Protein AF-A0A3N5KQV3-F1 (afdb_monomer)

Solvent-accessible surface area (backbone atoms only — not comparable to full-atom values): 10430 Å² total; per-residue (Å²): 141,88,82,88,84,89,83,84,83,89,85,89,79,90,78,90,81,76,98,76,83,78,74,86,81,82,81,88,81,82,79,91,81,75,84,92,81,86,88,84,91,81,89,69,76,63,72,75,62,67,66,85,67,52,90,75,44,51,64,53,53,50,47,51,51,49,50,54,48,47,67,39,43,46,66,48,18,72,78,67,66,39,45,69,46,78,53,100,74,32,38,39,37,42,37,73,82,72,72,50,52,39,39,40,36,68,39,79,97,75,58,25,44,34,44,35,44,92,89,51,71,47,70,19,42,77,36,79,87,78,68,41,41,22,31,81,97,75,62,45,37,58,62,58,54,47,31,55,52,48,16,65,67,72,72,49,93,57,83,104

Sequence (160 aa):
MIGEVRKKPAGTGQTGMGNTARWHSEIQDYQISRPFTEPVISANLYVLASRMNDDTKFPQQAGKALRLLFDAVSPAADDYGFQADYDSGVLTITFHKPDGKIIVAPHPATRQLWLSGDKHSFKLGWDIVEGAFTFDPTGQTVKELLEEAISRRVGDDVSL

Structure (mmCIF, N/CA/C/O backbone):
data_AF-A0A3N5KQV3-F1
#
_entry.id   AF-A0A3N5KQV3-F1
#
loop_
_atom_site.group_PDB
_atom_site.id
_atom_site.type_symbol
_atom_site.label_atom_id
_atom_site.label_alt_id
_atom_site.label_comp_id
_atom_site.label_asym_id
_atom_site.label_entity_id
_atom_site.label_seq_id
_atom_site.pdbx_PDB_ins_code
_atom_site.Cartn_x
_atom_site.Cartn_y
_atom_site.Cartn_z
_atom_site.occupancy
_atom_site.B_iso_or_equiv
_atom_site.auth_seq_id
_atom_site.auth_comp_id
_atom_site.auth_asym_id
_atom_site.auth_atom_id
_atom_site.pdbx_PDB_model_num
ATOM 1 N N . MET A 1 1 ? 23.006 40.349 48.918 1.00 39.66 1 MET A N 1
ATOM 2 C CA . MET A 1 1 ? 23.625 39.061 49.290 1.00 39.66 1 MET A CA 1
ATOM 3 C C . MET A 1 1 ? 22.784 37.953 48.688 1.00 39.66 1 MET A C 1
ATOM 5 O O . MET A 1 1 ? 21.627 37.812 49.050 1.00 39.66 1 MET A O 1
ATOM 9 N N . ILE A 1 2 ? 23.348 37.277 47.693 1.00 36.81 2 ILE A N 1
ATOM 10 C CA . ILE A 1 2 ? 22.820 36.082 47.026 1.00 36.81 2 ILE A CA 1
ATOM 11 C C . ILE A 1 2 ? 23.429 34.861 47.727 1.00 36.81 2 ILE A C 1
ATOM 13 O O . ILE A 1 2 ? 24.616 34.886 48.041 1.00 36.81 2 ILE A O 1
ATOM 17 N N . GLY A 1 3 ? 22.625 33.837 48.021 1.00 32.47 3 GLY A N 1
ATOM 18 C CA . GLY A 1 3 ? 23.055 32.684 48.818 1.00 32.47 3 GLY A CA 1
ATOM 19 C C . GLY A 1 3 ? 22.083 31.508 48.748 1.00 32.47 3 GLY A C 1
ATOM 20 O O . GLY A 1 3 ? 21.184 31.386 49.568 1.00 32.47 3 GLY A O 1
ATOM 21 N N . GLU A 1 4 ? 22.283 30.704 47.708 1.00 32.72 4 GLU A N 1
ATOM 22 C CA . GLU A 1 4 ? 22.034 29.267 47.524 1.00 32.72 4 GLU A CA 1
ATOM 23 C C . GLU A 1 4 ? 21.483 28.446 48.715 1.00 32.72 4 GLU A C 1
ATOM 25 O O . GLU A 1 4 ? 22.098 28.364 49.776 1.00 32.72 4 GLU A O 1
ATOM 30 N N . VAL A 1 5 ? 20.393 27.700 48.480 1.00 42.00 5 VAL A N 1
ATOM 31 C CA . VAL A 1 5 ? 20.032 26.512 49.276 1.00 42.00 5 VAL A CA 1
ATOM 32 C C . VAL A 1 5 ? 19.908 25.314 48.341 1.00 42.00 5 VAL A C 1
ATOM 34 O O . VAL A 1 5 ? 18.987 25.205 47.534 1.00 42.00 5 VAL A O 1
ATOM 37 N N . ARG A 1 6 ? 20.873 24.402 48.468 1.00 39.31 6 ARG A N 1
ATOM 38 C CA . ARG A 1 6 ? 20.916 23.097 47.806 1.00 39.31 6 ARG A CA 1
ATOM 39 C C . ARG A 1 6 ? 19.959 22.114 48.480 1.00 39.31 6 ARG A C 1
ATOM 41 O O . ARG A 1 6 ? 19.978 21.983 49.701 1.00 39.31 6 ARG A O 1
ATOM 48 N N . LYS A 1 7 ? 19.257 21.305 47.680 1.00 40.75 7 LYS A N 1
ATOM 49 C CA . LYS A 1 7 ? 18.845 19.946 48.067 1.00 40.75 7 LYS A CA 1
ATOM 50 C C . LYS A 1 7 ? 19.065 18.957 46.913 1.00 40.75 7 LYS A C 1
ATOM 52 O O . LYS A 1 7 ? 18.527 19.114 45.826 1.00 40.75 7 LYS A O 1
ATOM 57 N N . LYS A 1 8 ? 19.866 17.931 47.197 1.00 37.62 8 LYS A N 1
ATOM 58 C CA . LYS A 1 8 ? 19.828 16.553 46.660 1.00 37.62 8 LYS A CA 1
ATOM 59 C C . LYS A 1 8 ? 19.432 15.653 47.864 1.00 37.62 8 LYS A C 1
ATOM 61 O O . LYS A 1 8 ? 19.639 16.148 48.978 1.00 37.62 8 LYS A O 1
ATOM 66 N N . PRO A 1 9 ? 18.929 14.396 47.741 1.00 44.78 9 PRO A N 1
ATOM 67 C CA . PRO A 1 9 ? 19.389 13.395 46.762 1.00 44.78 9 PRO A CA 1
ATOM 68 C C . PRO A 1 9 ? 18.384 12.312 46.266 1.00 44.78 9 PRO A C 1
ATOM 70 O O . PRO A 1 9 ? 17.282 12.174 46.774 1.00 44.78 9 PRO A O 1
ATOM 73 N N . ALA A 1 10 ? 18.886 11.535 45.290 1.00 33.59 10 ALA A N 1
ATOM 74 C CA . ALA A 1 10 ? 18.753 10.086 45.027 1.00 33.59 10 ALA A CA 1
ATOM 75 C C . ALA A 1 10 ? 17.378 9.405 44.829 1.00 33.59 10 ALA A C 1
ATOM 77 O O . ALA A 1 10 ? 16.503 9.451 45.682 1.00 33.59 10 ALA A O 1
ATOM 78 N N . GLY A 1 11 ? 17.284 8.619 43.745 1.00 30.86 11 GLY A N 1
ATOM 79 C CA . GLY A 1 11 ? 16.218 7.641 43.512 1.00 30.86 11 GLY A CA 1
ATOM 80 C C . GLY A 1 11 ? 16.304 6.982 42.133 1.00 30.86 11 GLY A C 1
ATOM 81 O O . GLY A 1 11 ? 15.906 7.567 41.138 1.00 30.86 11 GLY A O 1
ATOM 82 N N . THR A 1 12 ? 16.882 5.787 42.108 1.00 37.75 12 THR A N 1
ATOM 83 C CA . THR A 1 12 ? 17.187 4.873 40.994 1.00 37.75 12 THR A CA 1
ATOM 84 C C . THR A 1 12 ? 15.946 4.153 40.430 1.00 37.75 12 THR A C 1
ATOM 86 O O . THR A 1 12 ? 15.043 3.838 41.195 1.00 37.75 12 THR A O 1
ATOM 89 N N . GLY A 1 13 ? 15.963 3.774 39.141 1.00 30.31 13 GLY A N 1
ATOM 90 C CA . GLY A 1 13 ? 15.101 2.730 38.541 1.00 30.31 13 GLY A CA 1
ATOM 91 C C . GLY A 1 13 ? 14.703 3.060 37.093 1.00 30.31 13 GLY A C 1
ATOM 92 O O . GLY A 1 13 ? 14.095 4.095 36.877 1.00 30.31 13 GLY A O 1
ATOM 93 N N . GLN A 1 14 ? 15.239 2.364 36.074 1.00 32.91 14 GLN A N 1
ATOM 94 C CA . GLN A 1 14 ? 14.577 1.252 35.343 1.00 32.91 14 GLN A CA 1
ATOM 95 C C . GLN A 1 14 ? 13.313 1.725 34.579 1.00 32.91 14 GLN A C 1
ATOM 97 O O . GLN A 1 14 ? 12.456 2.349 35.176 1.00 32.91 14 GLN A O 1
ATOM 102 N N . THR A 1 15 ? 13.047 1.487 33.291 1.00 34.75 15 THR A N 1
ATOM 103 C CA . THR A 1 15 ? 13.539 0.561 32.256 1.00 34.75 15 THR A CA 1
ATOM 104 C C . THR A 1 15 ? 12.824 0.961 30.949 1.00 34.75 15 THR A C 1
ATOM 106 O O . THR A 1 15 ? 11.698 1.436 31.021 1.00 34.75 15 THR A O 1
ATOM 109 N N . GLY A 1 16 ? 13.442 0.721 29.787 1.00 42.44 16 GLY A N 1
ATOM 110 C CA . GLY A 1 16 ? 12.778 0.448 28.498 1.00 42.44 16 GLY A CA 1
ATOM 111 C C . GLY A 1 16 ? 11.733 1.439 27.966 1.00 42.44 16 GLY A C 1
ATOM 112 O O . GLY A 1 16 ? 10.570 1.390 28.344 1.00 42.44 16 GLY A O 1
ATOM 113 N N . MET A 1 17 ? 12.100 2.225 26.953 1.00 30.64 17 MET A N 1
ATOM 114 C CA . MET A 1 17 ? 11.117 2.806 26.038 1.00 30.64 17 MET A CA 1
ATOM 115 C C . MET A 1 17 ? 11.649 2.730 24.613 1.00 30.64 17 MET A C 1
ATOM 117 O O . MET A 1 17 ? 12.774 3.138 24.329 1.00 30.64 17 MET A O 1
ATOM 121 N N . GLY A 1 18 ? 10.845 2.073 23.778 1.00 31.02 18 GLY A N 1
ATOM 122 C CA . GLY A 1 18 ? 11.188 1.579 22.458 1.00 31.02 18 GLY A CA 1
ATOM 123 C C . GLY A 1 18 ? 11.413 2.660 21.409 1.00 31.02 18 GLY A C 1
ATOM 124 O O . GLY A 1 18 ? 11.161 3.847 21.604 1.00 31.02 18 GLY A O 1
ATOM 125 N N . ASN A 1 19 ? 11.898 2.182 20.270 1.00 35.16 19 ASN A N 1
ATOM 126 C CA . ASN A 1 19 ? 12.261 2.914 19.063 1.00 35.16 19 ASN A CA 1
ATOM 127 C C . ASN A 1 19 ? 11.062 3.593 18.367 1.00 35.16 19 ASN A C 1
ATOM 129 O O . ASN A 1 19 ? 10.751 3.279 17.224 1.00 35.16 19 ASN A O 1
ATOM 133 N N . THR A 1 20 ? 10.396 4.548 19.012 1.00 39.84 20 THR A N 1
ATOM 134 C CA . THR A 1 20 ? 9.306 5.340 18.402 1.00 39.84 20 THR A CA 1
ATOM 135 C C . THR A 1 20 ? 9.709 6.785 18.087 1.00 39.84 20 THR A C 1
ATOM 137 O O . THR A 1 20 ? 8.932 7.545 17.514 1.00 39.84 20 THR A O 1
ATOM 140 N N . ALA A 1 21 ? 10.950 7.175 18.392 1.00 31.61 21 ALA A N 1
ATOM 141 C CA . ALA A 1 21 ? 11.394 8.570 18.358 1.00 31.61 21 ALA A CA 1
ATOM 142 C C . ALA A 1 21 ? 12.401 8.902 17.239 1.00 31.61 21 ALA A C 1
ATOM 144 O O . ALA A 1 21 ? 13.313 9.695 17.461 1.00 31.61 21 ALA A O 1
ATOM 145 N N . ARG A 1 22 ? 12.261 8.325 16.033 1.00 37.81 22 ARG A N 1
ATOM 146 C CA . ARG A 1 22 ? 13.117 8.700 14.881 1.00 37.81 22 ARG A CA 1
ATOM 147 C C . ARG A 1 22 ? 12.383 9.295 13.674 1.00 37.81 22 ARG A C 1
ATOM 149 O O . ARG A 1 22 ? 13.026 9.874 12.811 1.00 37.81 22 ARG A O 1
ATOM 156 N N . TRP A 1 23 ? 11.052 9.264 13.655 1.00 38.03 23 TRP A N 1
ATOM 157 C CA . TRP A 1 23 ? 10.242 9.789 12.542 1.00 38.03 23 TRP A CA 1
ATOM 158 C C . TRP A 1 23 ? 9.913 11.287 12.636 1.00 38.03 23 TRP A C 1
ATOM 160 O O . TRP A 1 23 ? 9.341 11.858 11.713 1.00 38.03 23 T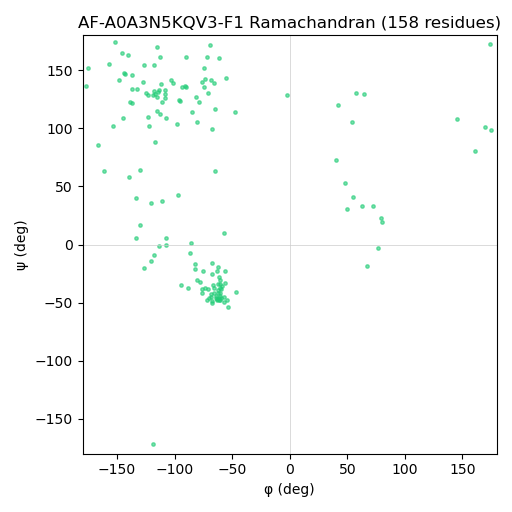RP A O 1
ATOM 170 N N . HIS A 1 24 ? 10.252 11.937 13.752 1.00 31.41 24 HIS A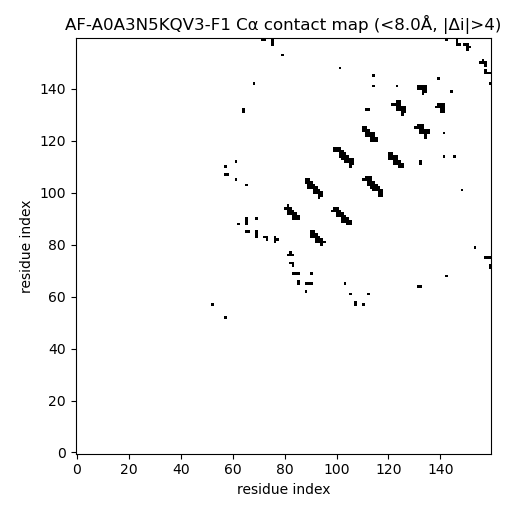 N 1
ATOM 171 C CA . HIS A 1 24 ? 9.681 13.238 14.116 1.00 31.41 24 HIS A CA 1
ATOM 172 C C . HIS A 1 24 ? 10.377 14.481 13.533 1.00 31.41 24 HIS A C 1
ATOM 174 O O . HIS A 1 24 ? 9.923 15.586 13.820 1.00 31.41 24 HIS A O 1
ATOM 180 N N . SER A 1 25 ? 11.434 14.358 12.718 1.00 29.69 25 SER A N 1
ATOM 181 C CA . SER A 1 25 ? 12.157 15.555 12.237 1.00 29.69 25 SER A CA 1
ATOM 182 C C . SER A 1 25 ? 12.491 15.633 10.749 1.00 29.69 25 SER A C 1
ATOM 184 O O . SER A 1 25 ? 13.110 16.615 10.363 1.00 29.69 25 SER A O 1
ATOM 186 N N . GLU A 1 26 ? 12.051 14.703 9.894 1.00 35.66 26 GLU A N 1
ATOM 187 C CA . GLU A 1 26 ? 12.488 14.724 8.480 1.00 35.66 26 GLU A CA 1
ATOM 188 C C . GLU A 1 26 ? 11.368 14.618 7.435 1.00 35.66 26 GLU A C 1
ATOM 190 O O . GLU A 1 26 ? 11.624 14.348 6.268 1.00 35.66 26 GLU A O 1
ATOM 195 N N . ILE A 1 27 ? 10.106 14.853 7.812 1.00 40.12 27 ILE A N 1
ATOM 196 C CA . ILE A 1 27 ? 8.979 14.838 6.859 1.00 40.12 27 ILE A CA 1
ATOM 197 C C . ILE A 1 27 ? 8.014 15.980 7.178 1.00 40.12 27 ILE A C 1
ATOM 199 O O . ILE A 1 27 ? 6.842 15.785 7.493 1.00 40.12 27 ILE A O 1
ATOM 203 N N . GLN A 1 28 ? 8.536 17.202 7.152 1.00 32.03 28 GLN A N 1
ATOM 204 C CA . GLN A 1 28 ? 7.758 18.412 7.400 1.00 32.03 28 GLN A CA 1
ATOM 205 C C . GLN A 1 28 ? 7.791 19.374 6.214 1.00 32.03 28 GLN A C 1
ATOM 207 O O . GLN A 1 28 ? 7.775 20.572 6.419 1.00 32.03 28 GLN A O 1
ATOM 212 N N . ASP A 1 29 ? 7.814 18.875 4.973 1.00 32.03 29 ASP A N 1
ATOM 213 C CA . ASP A 1 29 ? 7.571 19.745 3.811 1.00 32.03 29 ASP A CA 1
ATOM 214 C C . ASP A 1 29 ? 7.179 18.976 2.536 1.00 32.03 29 ASP A C 1
ATOM 216 O O . ASP A 1 29 ? 7.884 18.964 1.532 1.00 32.03 29 ASP A O 1
ATOM 220 N N . TYR A 1 30 ? 6.035 18.286 2.555 1.00 36.91 30 TYR A N 1
ATOM 221 C CA . TYR A 1 30 ? 5.440 17.777 1.311 1.00 36.91 30 TYR A CA 1
ATOM 222 C C . TYR A 1 30 ? 3.962 18.155 1.230 1.00 36.91 30 TYR A C 1
ATOM 224 O O . TYR A 1 30 ? 3.051 17.331 1.288 1.00 36.91 30 TYR A O 1
ATOM 232 N N . GLN A 1 31 ? 3.741 19.469 1.158 1.00 32.94 31 GLN A N 1
ATOM 233 C CA . GLN A 1 31 ? 2.443 20.085 0.919 1.00 32.94 31 GLN A CA 1
ATOM 234 C C . GLN A 1 31 ? 1.936 19.715 -0.482 1.00 32.94 31 GLN A C 1
ATOM 236 O O . GLN A 1 31 ? 2.513 20.085 -1.506 1.00 32.94 31 GLN A O 1
ATOM 241 N N . ILE A 1 32 ? 0.817 18.997 -0.518 1.00 37.06 32 ILE A N 1
ATOM 242 C CA . ILE A 1 32 ? 0.022 18.740 -1.716 1.00 37.06 32 ILE A CA 1
ATOM 243 C C . ILE A 1 32 ? -0.588 20.078 -2.140 1.00 37.06 32 ILE A C 1
ATOM 245 O O . ILE A 1 32 ? -1.558 20.503 -1.523 1.00 37.06 32 ILE A O 1
ATOM 249 N N . SER A 1 33 ? 0.007 20.762 -3.128 1.00 37.38 33 SER A N 1
ATOM 250 C CA . SER A 1 33 ? -0.629 21.697 -4.087 1.00 37.38 33 SER A CA 1
ATOM 251 C C . SER A 1 33 ? 0.410 22.616 -4.749 1.00 37.38 33 SER A C 1
ATOM 253 O O . SER A 1 33 ? 0.521 23.774 -4.357 1.00 37.38 33 SER A O 1
ATOM 255 N N . ARG A 1 34 ? 1.138 22.159 -5.781 1.00 30.44 34 ARG A N 1
ATOM 256 C CA . ARG A 1 34 ? 1.714 23.043 -6.824 1.00 30.44 34 ARG A CA 1
ATOM 257 C C . ARG A 1 34 ? 1.788 22.322 -8.179 1.00 30.44 34 ARG A C 1
ATOM 259 O O . ARG A 1 34 ? 2.082 21.127 -8.192 1.00 30.44 34 ARG A O 1
ATOM 266 N N . PRO A 1 35 ? 1.524 23.013 -9.307 1.00 32.84 35 PRO A N 1
ATOM 267 C CA . PRO A 1 35 ? 1.704 22.440 -10.633 1.00 32.84 35 PRO A CA 1
ATOM 268 C C . PRO A 1 35 ? 3.192 22.211 -10.928 1.00 32.84 35 PRO A C 1
ATOM 270 O O . PRO A 1 35 ? 4.052 23.007 -10.559 1.00 32.84 35 PRO A O 1
ATOM 273 N N . PHE A 1 36 ? 3.447 21.086 -11.588 1.00 44.97 36 PHE A N 1
ATOM 274 C CA . PHE A 1 36 ? 4.731 20.556 -12.035 1.00 44.97 36 PHE A CA 1
ATOM 275 C C . PHE A 1 36 ? 5.596 21.604 -12.755 1.00 44.97 36 PHE A C 1
ATOM 277 O O . PHE A 1 36 ? 5.261 22.047 -13.854 1.00 44.97 36 PHE A O 1
ATOM 284 N N . THR A 1 37 ? 6.732 21.984 -12.163 1.00 35.44 37 THR A N 1
ATOM 285 C CA . THR A 1 37 ? 7.875 22.548 -12.900 1.00 35.44 37 THR A CA 1
ATOM 286 C C . THR A 1 37 ? 9.169 22.265 -12.127 1.00 35.44 37 THR A C 1
ATOM 288 O O . THR A 1 37 ? 9.468 22.921 -11.138 1.00 35.44 37 THR A O 1
ATOM 291 N N . GLU A 1 38 ? 9.921 21.262 -12.574 1.00 44.97 38 GLU A N 1
ATOM 292 C CA . GLU A 1 38 ? 11.316 20.984 -12.185 1.00 44.97 38 GLU A CA 1
ATOM 293 C C . GLU A 1 38 ? 12.213 21.507 -13.318 1.00 44.97 38 GLU A C 1
ATOM 295 O O . GLU A 1 38 ? 11.837 21.321 -14.484 1.00 44.97 38 GLU A O 1
ATOM 300 N N . PRO A 1 39 ? 13.367 22.157 -13.048 1.00 48.12 39 PRO A N 1
ATOM 301 C CA . PRO A 1 39 ? 14.593 21.365 -12.822 1.00 48.12 39 PRO A CA 1
ATOM 302 C C . PRO A 1 39 ? 15.710 22.053 -11.993 1.00 48.12 39 PRO A C 1
ATOM 304 O O . PRO A 1 39 ? 15.846 23.267 -12.047 1.00 48.12 39 PRO A O 1
ATOM 307 N N . VAL A 1 40 ? 16.596 21.285 -11.332 1.00 38.84 40 VAL A N 1
ATOM 308 C CA . VAL A 1 40 ? 18.043 21.175 -11.672 1.00 38.84 40 VAL A CA 1
ATOM 309 C C . VAL A 1 40 ? 18.785 20.157 -10.783 1.00 38.84 40 VAL A C 1
ATOM 311 O O . VAL A 1 40 ? 18.624 20.084 -9.572 1.00 38.84 40 VAL A O 1
ATOM 314 N N . ILE A 1 41 ? 19.622 19.362 -11.446 1.00 47.78 41 ILE A N 1
ATOM 315 C CA . ILE A 1 41 ? 20.325 18.155 -10.997 1.00 47.78 41 ILE A CA 1
ATOM 316 C C . ILE A 1 41 ? 21.448 18.465 -9.988 1.00 47.78 41 ILE A C 1
ATOM 318 O O . ILE A 1 41 ? 22.321 19.271 -10.302 1.00 47.78 41 ILE A O 1
ATOM 322 N N . SER A 1 42 ? 21.497 17.759 -8.842 1.00 47.16 42 SER A N 1
ATOM 323 C CA . SER A 1 42 ? 22.674 16.968 -8.389 1.00 47.16 42 SER A CA 1
ATOM 324 C C . SER A 1 42 ? 22.602 16.457 -6.931 1.00 47.16 42 SER A C 1
ATOM 326 O O . SER A 1 42 ? 22.979 17.130 -5.982 1.00 47.16 42 SER A O 1
ATOM 328 N N . ALA A 1 43 ? 22.253 15.173 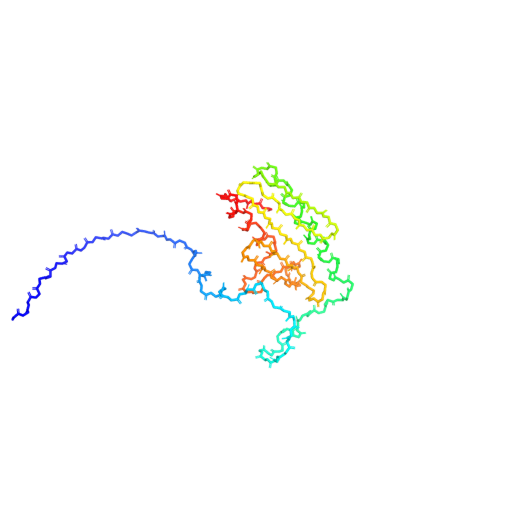-6.789 1.00 46.00 43 ALA A N 1
ATOM 329 C CA . ALA A 1 43 ? 22.974 14.208 -5.937 1.00 46.00 43 ALA A CA 1
ATOM 330 C C . ALA A 1 43 ? 23.187 12.896 -6.731 1.00 46.00 43 ALA A C 1
ATOM 332 O O . ALA A 1 43 ? 22.983 11.782 -6.267 1.00 46.00 43 ALA A O 1
ATOM 333 N N . ASN A 1 44 ? 23.514 13.125 -8.007 1.00 40.22 44 ASN A N 1
ATOM 334 C CA . ASN A 1 44 ? 24.340 12.374 -8.942 1.00 40.22 44 ASN A CA 1
ATOM 335 C C . ASN A 1 44 ? 24.222 10.849 -9.001 1.00 40.22 44 ASN A C 1
ATOM 337 O O . ASN A 1 44 ? 24.630 10.117 -8.109 1.00 40.22 44 ASN A O 1
ATOM 341 N N . LEU A 1 45 ? 23.856 10.383 -10.194 1.00 43.78 45 LEU A N 1
ATOM 342 C CA . LEU A 1 45 ? 24.201 9.071 -10.742 1.00 43.78 45 LEU A CA 1
ATOM 343 C C . LEU A 1 45 ? 23.604 7.821 -10.069 1.00 43.78 45 LEU A C 1
ATOM 345 O O . LEU A 1 45 ? 23.526 6.783 -10.711 1.00 43.78 45 LEU A O 1
ATOM 349 N N . TYR A 1 46 ? 23.113 7.895 -8.836 1.00 46.50 46 TYR A N 1
ATOM 350 C CA . TYR A 1 46 ? 22.598 6.737 -8.093 1.00 46.50 46 TYR A CA 1
ATOM 351 C C . TYR A 1 46 ? 21.236 6.239 -8.601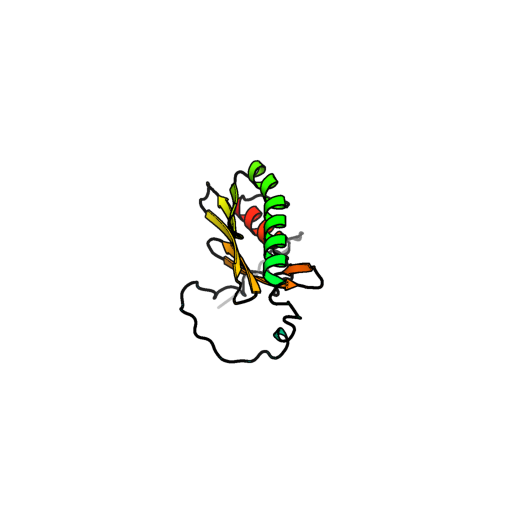 1.00 46.50 46 TYR A C 1
ATOM 353 O O . TYR A 1 46 ? 21.021 5.039 -8.757 1.00 46.50 46 TYR A O 1
ATOM 361 N N . VAL A 1 47 ? 20.365 7.168 -9.000 1.00 49.31 47 VAL A N 1
ATOM 362 C CA . VAL A 1 47 ? 19.103 6.901 -9.714 1.00 49.31 47 VAL A CA 1
ATOM 363 C C . VAL A 1 47 ? 19.332 6.365 -11.139 1.00 49.31 47 VAL A C 1
ATOM 365 O O . VAL A 1 47 ? 18.409 5.791 -11.712 1.00 49.31 47 VAL A O 1
ATOM 368 N N . LEU A 1 48 ? 20.536 6.471 -11.738 1.00 42.84 48 LEU A N 1
ATOM 369 C CA . LEU A 1 48 ? 20.799 5.877 -13.074 1.00 42.84 48 LEU A CA 1
ATOM 370 C C . LEU A 1 48 ? 20.658 4.355 -13.069 1.00 42.84 48 LEU A C 1
ATOM 372 O O . LEU A 1 48 ? 20.434 3.731 -14.102 1.00 42.84 48 LEU A O 1
ATOM 376 N N . ALA A 1 49 ? 20.725 3.771 -11.883 1.00 45.31 49 ALA A N 1
ATOM 377 C CA . ALA A 1 49 ? 20.343 2.414 -11.613 1.00 45.31 49 ALA A CA 1
ATOM 378 C C . ALA A 1 49 ? 18.902 2.350 -11.048 1.00 45.31 49 ALA A C 1
ATOM 380 O O . ALA A 1 49 ? 18.590 1.487 -10.24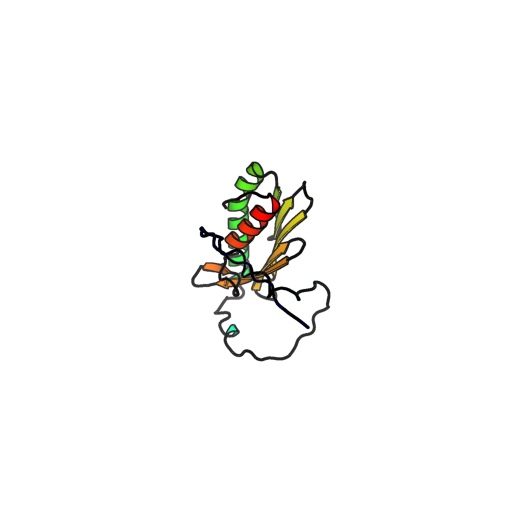2 1.00 45.31 49 ALA A O 1
ATOM 381 N N . SER A 1 50 ? 17.976 3.121 -11.626 1.00 52.09 50 SER A N 1
ATOM 382 C CA . SER A 1 50 ? 16.566 2.725 -11.822 1.00 52.09 50 SER A CA 1
ATOM 383 C C . SER A 1 50 ? 16.448 1.413 -12.636 1.00 52.09 50 SER A C 1
ATOM 385 O O . SER A 1 50 ? 15.367 1.054 -13.095 1.00 52.09 50 SER A O 1
ATOM 387 N N . ARG A 1 51 ? 17.591 0.731 -12.864 1.00 56.38 51 ARG A N 1
ATOM 388 C CA . ARG A 1 51 ? 17.812 -0.717 -12.975 1.00 56.38 51 ARG A CA 1
ATOM 389 C C . ARG A 1 51 ? 16.691 -1.388 -13.749 1.00 56.38 51 ARG A C 1
ATOM 391 O O . ARG A 1 51 ? 15.859 -2.112 -13.228 1.00 56.38 51 ARG A O 1
ATOM 398 N N . MET A 1 52 ? 16.758 -1.122 -15.051 1.00 52.03 52 MET A N 1
ATOM 399 C CA . MET A 1 52 ? 16.323 -1.995 -16.140 1.00 52.03 52 MET A CA 1
ATOM 400 C C . MET A 1 52 ? 14.927 -2.590 -15.959 1.00 52.03 52 MET A C 1
ATOM 402 O O . MET A 1 52 ? 14.723 -3.799 -16.096 1.00 52.03 52 MET A O 1
ATOM 406 N N . ASN A 1 53 ? 13.949 -1.725 -15.708 1.00 55.00 53 ASN A N 1
ATOM 407 C CA . ASN A 1 53 ? 12.570 -2.099 -15.944 1.00 55.00 53 ASN A CA 1
ATOM 408 C C . ASN A 1 53 ? 12.228 -1.842 -17.413 1.00 55.00 53 ASN A C 1
ATOM 410 O O . ASN A 1 53 ? 12.240 -0.702 -17.878 1.00 55.00 53 ASN A O 1
ATOM 414 N N . ASP A 1 54 ? 11.968 -2.928 -18.129 1.00 59.44 54 ASP A N 1
ATOM 415 C CA . ASP A 1 54 ? 11.336 -2.921 -19.445 1.00 59.44 54 ASP A CA 1
ATOM 416 C C . ASP A 1 54 ? 9.998 -2.171 -19.343 1.00 59.44 54 ASP A C 1
ATOM 418 O O . ASP A 1 54 ? 9.300 -2.313 -18.332 1.00 59.44 54 ASP A O 1
ATOM 422 N N . ASP A 1 55 ? 9.602 -1.407 -20.362 1.00 56.47 55 ASP A N 1
ATOM 423 C CA . ASP A 1 55 ? 8.334 -0.649 -20.349 1.00 56.47 55 ASP A CA 1
ATOM 424 C C . ASP A 1 55 ? 7.116 -1.562 -20.103 1.00 56.47 55 ASP A C 1
ATOM 426 O O . ASP A 1 55 ? 6.085 -1.141 -19.580 1.00 56.47 55 ASP A O 1
ATOM 430 N N . THR A 1 56 ? 7.268 -2.851 -20.407 1.00 68.62 56 THR A N 1
ATOM 431 C CA . THR A 1 56 ? 6.265 -3.903 -20.218 1.00 68.62 56 THR A CA 1
ATOM 432 C C . THR A 1 56 ? 6.205 -4.482 -18.800 1.00 68.62 56 THR A C 1
ATOM 434 O O . THR A 1 56 ? 5.213 -5.128 -18.451 1.00 68.62 56 THR A O 1
ATOM 437 N N . LYS A 1 57 ? 7.234 -4.277 -17.967 1.00 85.75 57 LYS A N 1
ATOM 438 C CA . LYS A 1 57 ? 7.355 -4.925 -16.650 1.00 85.75 57 LYS A CA 1
ATOM 439 C C . LYS A 1 57 ? 6.679 -4.147 -15.530 1.00 85.75 57 LYS A C 1
ATOM 441 O O . LYS A 1 57 ? 6.058 -4.777 -14.678 1.00 85.75 57 LYS A O 1
ATOM 446 N N . PHE A 1 58 ? 6.730 -2.812 -15.548 1.00 88.88 58 PHE A N 1
ATOM 447 C CA . PHE A 1 58 ? 6.110 -2.005 -14.488 1.00 88.88 58 PHE A CA 1
ATOM 448 C C . PHE A 1 58 ? 4.604 -2.283 -14.330 1.00 88.88 58 PHE A C 1
ATOM 450 O O . PHE A 1 58 ? 4.192 -2.569 -13.206 1.00 88.88 58 PHE A O 1
ATOM 457 N N . PRO A 1 59 ? 3.777 -2.291 -15.400 1.00 90.88 59 PRO A N 1
ATOM 458 C CA . PRO A 1 59 ? 2.352 -2.595 -15.257 1.00 90.88 59 PRO A CA 1
ATOM 459 C C . PRO A 1 59 ? 2.095 -3.985 -14.661 1.00 90.88 59 PRO A C 1
ATOM 461 O O . PRO A 1 59 ? 1.209 -4.142 -13.824 1.00 90.88 59 PRO A O 1
ATOM 464 N N . GLN A 1 60 ? 2.899 -4.986 -15.039 1.00 92.62 60 GLN A N 1
ATOM 465 C CA . GLN A 1 60 ? 2.783 -6.347 -14.506 1.00 92.62 60 GLN A CA 1
ATOM 466 C C . GLN A 1 60 ? 3.178 -6.422 -13.028 1.00 92.62 60 GLN A C 1
ATOM 468 O O . GLN A 1 60 ? 2.469 -7.034 -12.233 1.00 92.62 60 GLN A O 1
ATOM 473 N N . GLN A 1 61 ? 4.286 -5.787 -12.646 1.00 94.75 61 GLN A N 1
ATOM 474 C CA . GLN A 1 61 ? 4.755 -5.729 -11.261 1.00 94.75 61 GLN A CA 1
ATOM 475 C C . GLN A 1 61 ? 3.762 -4.991 -10.367 1.00 94.75 61 GLN A C 1
ATOM 477 O O . GLN A 1 61 ? 3.407 -5.501 -9.309 1.00 94.75 61 GLN A O 1
ATOM 482 N N . ALA A 1 62 ? 3.287 -3.821 -10.800 1.00 94.94 62 ALA A N 1
ATOM 483 C CA . ALA A 1 62 ? 2.312 -3.029 -10.061 1.00 94.94 62 ALA A CA 1
ATOM 484 C C . ALA A 1 62 ? 0.983 -3.778 -9.915 1.00 94.94 62 ALA A C 1
ATOM 486 O O . ALA A 1 62 ? 0.464 -3.885 -8.807 1.00 94.94 62 ALA A O 1
ATOM 487 N N . GLY A 1 63 ? 0.472 -4.366 -11.004 1.00 95.19 63 GLY A N 1
ATOM 488 C CA . GLY A 1 63 ? -0.745 -5.175 -10.971 1.00 95.19 63 GLY A CA 1
ATOM 489 C C . GLY A 1 63 ? -0.620 -6.373 -10.029 1.00 95.19 63 GLY A C 1
ATOM 490 O O . GLY A 1 63 ? -1.487 -6.586 -9.185 1.00 95.19 63 GLY A O 1
ATOM 491 N N . LYS A 1 64 ? 0.495 -7.113 -10.106 1.00 96.00 64 LYS A N 1
ATOM 492 C CA . LYS A 1 64 ? 0.776 -8.235 -9.201 1.00 96.00 64 LYS A CA 1
ATOM 493 C C . LYS A 1 64 ? 0.860 -7.778 -7.743 1.00 96.00 64 LYS A C 1
ATOM 495 O O . LYS A 1 64 ? 0.247 -8.406 -6.889 1.00 96.00 64 LYS A O 1
ATOM 500 N N . ALA A 1 65 ? 1.598 -6.707 -7.458 1.00 96.81 65 ALA A N 1
ATOM 501 C CA . ALA A 1 65 ? 1.763 -6.193 -6.102 1.00 96.81 65 ALA A CA 1
ATOM 502 C C . ALA A 1 65 ? 0.423 -5.749 -5.498 1.00 96.81 65 ALA A C 1
ATOM 504 O O . ALA A 1 65 ? 0.102 -6.142 -4.383 1.00 96.81 65 ALA A O 1
ATOM 505 N N . LEU A 1 66 ? -0.389 -4.999 -6.246 1.00 97.12 66 LEU A N 1
ATOM 506 C CA . LEU A 1 66 ? -1.699 -4.539 -5.778 1.00 97.12 66 LEU A CA 1
ATOM 507 C C . LEU A 1 66 ? -2.680 -5.688 -5.566 1.00 97.12 66 LEU A C 1
ATOM 509 O O . LEU A 1 66 ? -3.424 -5.670 -4.591 1.00 97.12 66 LEU A O 1
ATOM 513 N N . ARG A 1 67 ? -2.649 -6.708 -6.430 1.00 97.44 67 ARG A N 1
ATOM 514 C CA . ARG A 1 67 ? -3.464 -7.907 -6.236 1.00 97.44 67 ARG A CA 1
ATOM 515 C C . ARG A 1 67 ? -3.068 -8.659 -4.966 1.00 97.44 67 ARG A C 1
ATOM 517 O O . ARG A 1 67 ? -3.942 -9.013 -4.189 1.00 97.44 67 ARG A O 1
ATOM 524 N N . LEU A 1 68 ? -1.769 -8.854 -4.737 1.00 96.81 68 LEU A N 1
ATOM 525 C CA . LEU A 1 68 ? -1.277 -9.499 -3.518 1.00 96.81 68 LEU A CA 1
ATOM 526 C C . LEU A 1 68 ? -1.635 -8.698 -2.261 1.00 96.81 68 LEU A C 1
ATOM 528 O O . LEU A 1 68 ? -2.016 -9.290 -1.260 1.00 96.81 68 LEU A O 1
ATOM 532 N N . LEU A 1 69 ? -1.557 -7.364 -2.316 1.00 97.38 69 LEU A N 1
A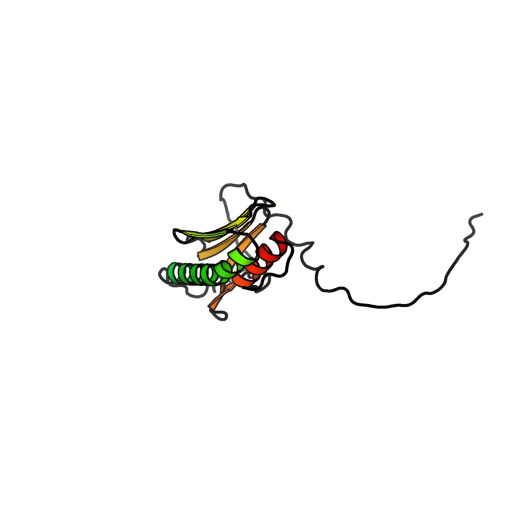TOM 533 C CA . LEU A 1 69 ? -2.004 -6.507 -1.216 1.00 97.38 69 LEU A CA 1
ATOM 534 C C . LEU A 1 69 ? -3.504 -6.637 -0.969 1.00 97.38 69 LEU A C 1
ATOM 536 O O . LEU A 1 69 ? -3.913 -6.744 0.178 1.00 97.38 69 LEU A O 1
ATOM 540 N N . PHE A 1 70 ? -4.323 -6.644 -2.021 1.00 97.62 70 PHE A N 1
ATOM 541 C CA . PHE A 1 70 ? -5.763 -6.835 -1.881 1.00 97.62 70 PHE A CA 1
ATOM 542 C C . PHE A 1 70 ? -6.093 -8.190 -1.245 1.00 97.62 70 PHE A C 1
ATOM 544 O O . PHE A 1 70 ? -6.862 -8.239 -0.288 1.00 97.62 70 PHE A O 1
ATOM 551 N N . ASP A 1 71 ? -5.475 -9.270 -1.730 1.00 96.88 71 ASP A N 1
ATOM 552 C CA . ASP A 1 71 ? -5.681 -10.619 -1.197 1.00 96.88 71 ASP A CA 1
ATOM 553 C C . ASP A 1 71 ? -5.242 -10.717 0.284 1.00 96.88 71 ASP A C 1
ATOM 555 O O . ASP A 1 71 ? -5.880 -11.422 1.060 1.00 96.88 71 ASP A O 1
ATOM 559 N N . ALA A 1 72 ? -4.199 -9.980 0.690 1.00 95.62 72 ALA A N 1
ATOM 560 C CA . ALA A 1 72 ? -3.709 -9.909 2.073 1.00 95.62 72 ALA A CA 1
ATOM 561 C C . ALA A 1 72 ? -4.581 -9.037 2.997 1.00 95.62 72 ALA A C 1
ATOM 563 O O . ALA A 1 72 ? -4.799 -9.366 4.159 1.00 95.62 72 ALA A O 1
ATOM 564 N N . VAL A 1 73 ? -5.100 -7.920 2.485 1.00 96.00 73 VAL A N 1
ATOM 565 C CA . VAL A 1 73 ? -5.905 -6.956 3.251 1.00 96.00 73 VAL A CA 1
ATOM 566 C C . VAL A 1 73 ? -7.354 -7.407 3.404 1.00 96.00 73 VAL A C 1
ATOM 568 O O . VAL A 1 73 ? -7.986 -7.076 4.404 1.00 96.00 73 VAL A O 1
ATOM 571 N N . SER A 1 74 ? -7.894 -8.152 2.438 1.00 95.38 74 SER A N 1
ATOM 572 C CA . SER A 1 74 ? -9.309 -8.546 2.440 1.00 95.38 74 SER A CA 1
ATOM 573 C C . SER A 1 74 ? -9.731 -9.321 3.697 1.00 95.38 74 SER A C 1
ATOM 575 O O . SER A 1 74 ? -10.748 -8.946 4.270 1.00 95.38 74 SER A O 1
ATOM 577 N N . PRO A 1 75 ? -8.973 -10.320 4.198 1.00 94.31 75 PRO A N 1
ATOM 578 C CA . PRO A 1 75 ? -9.310 -10.992 5.456 1.00 94.31 75 PRO A CA 1
ATOM 579 C C . PRO A 1 75 ? -9.322 -10.040 6.660 1.00 94.31 75 PRO A C 1
ATOM 581 O O . PRO A 1 75 ? -10.237 -10.081 7.474 1.00 94.31 75 PRO A O 1
ATOM 584 N N . ALA A 1 76 ? -8.348 -9.127 6.738 1.00 93.25 76 ALA A N 1
ATOM 585 C CA . ALA A 1 76 ? -8.282 -8.132 7.806 1.00 93.25 76 ALA A CA 1
ATOM 586 C C . ALA A 1 76 ? -9.425 -7.097 7.726 1.00 93.25 76 ALA A C 1
ATOM 588 O O . ALA A 1 76 ? -9.8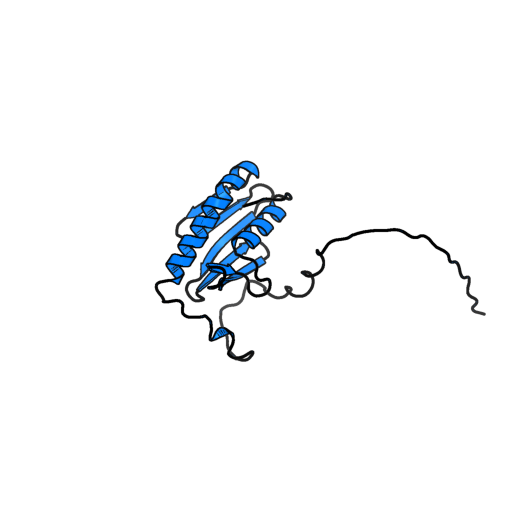05 -6.510 8.736 1.00 93.25 76 ALA A O 1
ATOM 589 N N . ALA A 1 77 ? -9.994 -6.858 6.543 1.00 92.50 77 ALA A N 1
ATOM 590 C CA . ALA A 1 77 ? -11.101 -5.919 6.375 1.00 92.50 77 ALA A CA 1
ATOM 591 C C . ALA A 1 77 ? -12.325 -6.331 7.206 1.00 92.50 77 ALA A C 1
ATOM 593 O O . ALA A 1 77 ? -12.894 -5.499 7.921 1.00 92.50 77 ALA A O 1
ATOM 594 N N . ASP A 1 78 ? -12.664 -7.623 7.172 1.00 88.25 78 ASP A N 1
ATOM 595 C CA . ASP A 1 78 ? -13.772 -8.193 7.939 1.00 88.25 78 ASP A CA 1
ATOM 596 C C . ASP A 1 78 ? -13.506 -8.133 9.453 1.00 88.25 78 ASP A C 1
ATOM 598 O O . ASP A 1 78 ? -14.394 -7.755 10.221 1.00 88.25 78 ASP A O 1
ATOM 602 N N . ASP A 1 79 ? -12.277 -8.435 9.878 1.00 90.31 79 ASP A N 1
ATOM 603 C CA . ASP A 1 79 ? -11.898 -8.493 11.296 1.00 90.31 79 ASP A CA 1
ATOM 604 C C . ASP A 1 79 ? -11.843 -7.107 11.961 1.00 90.31 79 ASP A C 1
ATOM 606 O O . ASP A 1 79 ? -12.257 -6.943 13.112 1.00 90.31 79 ASP A O 1
ATOM 610 N N . TYR A 1 80 ? -11.362 -6.090 11.239 1.00 90.69 80 TYR A N 1
ATOM 611 C CA . TYR A 1 80 ? -11.108 -4.751 11.785 1.00 90.69 80 TYR A CA 1
ATOM 612 C C . TYR A 1 80 ? -12.118 -3.685 11.321 1.00 90.69 80 TYR A C 1
ATOM 614 O O . TYR A 1 80 ? -11.978 -2.504 11.652 1.00 90.69 80 TYR A O 1
ATOM 622 N N . GLY A 1 81 ? -13.164 -4.074 10.585 1.00 89.94 81 GLY A N 1
ATOM 623 C CA . GLY A 1 81 ? -14.309 -3.211 10.278 1.00 89.94 81 GLY A CA 1
ATOM 624 C C . GLY A 1 81 ? -14.020 -2.089 9.276 1.00 89.94 81 GLY A C 1
ATOM 625 O O . GLY A 1 81 ? -14.600 -1.001 9.374 1.00 89.94 81 GLY A O 1
ATOM 626 N N . PHE A 1 82 ? -13.132 -2.340 8.314 1.00 94.50 82 PHE A N 1
ATOM 627 C CA . PHE A 1 82 ? -12.894 -1.467 7.163 1.00 94.50 82 PHE A CA 1
ATOM 628 C C . PHE A 1 82 ? -13.280 -2.183 5.863 1.00 94.50 82 PHE A C 1
ATOM 630 O O . PHE A 1 82 ? -13.563 -3.372 5.857 1.00 94.50 82 PHE A O 1
ATOM 637 N N . GLN A 1 83 ? -13.315 -1.462 4.744 1.00 95.62 83 GLN A N 1
ATOM 638 C CA . GLN A 1 83 ? -13.590 -2.052 3.433 1.00 95.62 83 GLN A CA 1
ATOM 639 C C . GLN A 1 83 ? -12.355 -1.954 2.546 1.00 95.62 83 GLN A C 1
ATOM 641 O O . GLN A 1 83 ? -11.777 -0.875 2.435 1.00 95.62 83 GLN A O 1
ATOM 646 N N . ALA A 1 84 ? -11.983 -3.048 1.885 1.00 96.31 8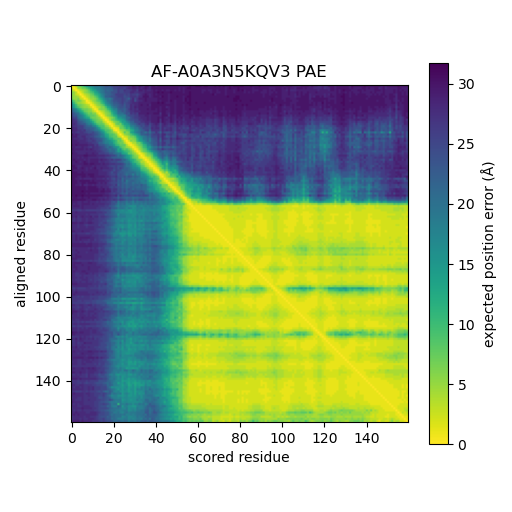4 ALA A N 1
ATOM 647 C CA . ALA A 1 84 ? -10.970 -3.056 0.838 1.00 96.31 84 ALA A CA 1
ATOM 648 C C . ALA A 1 84 ? -11.630 -3.277 -0.525 1.00 96.31 84 ALA A C 1
ATOM 650 O O . ALA A 1 84 ? -12.464 -4.166 -0.681 1.00 96.31 84 ALA A O 1
ATOM 651 N N . ASP A 1 85 ? -11.251 -2.470 -1.507 1.00 94.62 85 ASP A N 1
ATOM 652 C CA . ASP A 1 85 ? -11.733 -2.549 -2.881 1.00 94.62 85 ASP A CA 1
ATOM 653 C C . ASP A 1 85 ? -10.548 -2.474 -3.844 1.00 94.62 85 ASP A C 1
ATOM 655 O O . ASP A 1 85 ? -9.654 -1.642 -3.676 1.00 94.62 85 ASP A O 1
ATOM 659 N N . TYR A 1 86 ? -10.526 -3.357 -4.839 1.00 93.62 86 TYR A N 1
ATOM 660 C CA . TYR A 1 86 ? -9.536 -3.332 -5.907 1.00 93.62 86 TYR A CA 1
ATOM 661 C C . TYR A 1 86 ? -10.244 -3.223 -7.251 1.00 93.62 86 TYR A C 1
ATOM 663 O O . TYR A 1 86 ? -10.741 -4.215 -7.788 1.00 93.62 86 TYR A O 1
ATOM 671 N N . ASP A 1 87 ? -10.239 -2.015 -7.806 1.00 88.00 87 ASP A N 1
ATOM 672 C CA . ASP A 1 87 ? -10.854 -1.702 -9.089 1.00 88.00 87 ASP A CA 1
ATOM 673 C C . ASP A 1 87 ? -9.857 -0.996 -10.006 1.00 88.00 87 ASP A C 1
ATOM 675 O O . ASP A 1 87 ? -9.063 -0.158 -9.577 1.00 88.00 87 ASP A O 1
ATOM 679 N N . SER A 1 88 ? -9.885 -1.351 -11.293 1.00 86.94 88 SER A N 1
ATOM 680 C CA . SER A 1 88 ? -9.131 -0.662 -12.350 1.00 86.94 88 SER A CA 1
ATOM 681 C C . SER A 1 88 ? -7.636 -0.440 -12.049 1.00 86.94 88 SER A C 1
ATOM 683 O O . SER A 1 88 ? -7.028 0.520 -12.522 1.00 86.94 88 SER A O 1
ATOM 685 N N . GLY A 1 89 ? -7.014 -1.338 -11.276 1.00 86.38 89 GLY A N 1
ATOM 686 C CA . GLY A 1 89 ? -5.603 -1.233 -10.902 1.00 86.38 89 GLY A CA 1
ATOM 687 C C . GLY A 1 89 ? -5.316 -0.275 -9.743 1.00 86.38 89 GLY A C 1
ATOM 688 O O . GLY A 1 89 ? -4.172 0.141 -9.594 1.00 86.38 89 GLY A O 1
ATOM 689 N N . VAL A 1 90 ? -6.312 0.063 -8.926 1.00 92.94 90 VAL A N 1
ATOM 690 C CA . VAL A 1 90 ? -6.182 0.877 -7.713 1.00 92.94 90 VAL A CA 1
ATOM 691 C C . VAL A 1 90 ? -6.757 0.102 -6.534 1.00 92.94 90 VAL A C 1
ATOM 693 O O . VAL A 1 90 ? -7.870 -0.407 -6.605 1.00 92.94 90 VAL A O 1
ATOM 696 N N . LEU A 1 91 ? -5.998 0.017 -5.444 1.00 95.44 91 LEU A N 1
ATOM 697 C CA . LEU A 1 91 ? -6.473 -0.525 -4.173 1.00 95.44 91 LEU A CA 1
ATOM 698 C C . LEU A 1 91 ? -6.948 0.633 -3.294 1.00 95.44 91 LEU A C 1
ATOM 700 O O . LEU A 1 91 ? -6.176 1.546 -3.006 1.00 95.44 91 LEU A O 1
ATOM 704 N N . THR A 1 92 ? -8.195 0.588 -2.846 1.00 94.75 92 THR A N 1
ATOM 705 C CA . THR A 1 92 ? -8.781 1.570 -1.934 1.00 94.75 92 THR A CA 1
ATOM 706 C C . THR A 1 92 ? -9.210 0.884 -0.649 1.00 94.75 92 THR A C 1
ATOM 708 O O . THR A 1 92 ? -9.951 -0.091 -0.672 1.00 94.75 92 THR A O 1
ATOM 711 N N . ILE A 1 93 ? -8.776 1.427 0.483 1.00 95.50 93 ILE A N 1
ATOM 712 C CA . ILE A 1 93 ? -9.207 1.017 1.814 1.00 95.50 93 ILE A CA 1
ATOM 713 C C . ILE A 1 93 ? -10.033 2.150 2.404 1.00 95.50 93 ILE A C 1
ATOM 715 O O . ILE A 1 93 ? -9.545 3.274 2.524 1.00 95.50 93 ILE A O 1
ATOM 719 N N . THR A 1 94 ? -11.275 1.859 2.772 1.00 94.62 94 THR A N 1
ATOM 720 C CA . THR A 1 94 ? -12.234 2.836 3.291 1.00 94.62 94 THR A CA 1
ATOM 721 C C . THR A 1 94 ? -12.567 2.535 4.744 1.00 94.62 94 THR A C 1
ATOM 723 O O . THR A 1 94 ? -12.919 1.411 5.095 1.00 94.62 94 THR A O 1
ATOM 726 N N . PHE A 1 95 ? -12.496 3.564 5.584 1.00 91.75 95 PHE A N 1
ATOM 727 C CA . PHE A 1 95 ? -12.827 3.505 7.004 1.00 91.75 95 PHE A CA 1
ATOM 728 C C . PHE A 1 95 ? -14.086 4.327 7.268 1.00 91.75 95 PHE A C 1
ATOM 730 O O . PHE A 1 95 ? -14.222 5.437 6.753 1.00 91.75 95 PHE A O 1
ATOM 737 N N . HIS A 1 96 ? -14.993 3.806 8.095 1.00 87.62 96 HIS A N 1
ATOM 738 C CA . HIS A 1 96 ? -16.242 4.499 8.424 1.00 87.62 96 HIS A CA 1
ATOM 739 C C . HIS A 1 96 ? -16.171 5.324 9.712 1.00 87.62 96 HIS A C 1
ATOM 741 O O . HIS A 1 96 ? -16.832 6.359 9.803 1.00 87.62 96 HIS A O 1
ATOM 747 N N . LYS A 1 97 ? -15.423 4.872 10.728 1.00 81.75 97 LYS A N 1
ATOM 748 C CA . LYS A 1 97 ? -15.303 5.558 12.024 1.00 81.75 97 LYS A CA 1
ATOM 749 C C . LYS A 1 97 ? -13.891 5.394 12.609 1.00 81.75 97 LYS A C 1
ATOM 751 O O . LYS A 1 97 ? -13.578 4.303 13.070 1.00 81.75 97 LYS A O 1
ATOM 756 N N . PRO A 1 98 ? -13.068 6.459 12.643 1.00 81.62 98 PRO A N 1
ATOM 757 C CA . PRO A 1 98 ? -13.289 7.743 11.971 1.00 81.62 98 PRO A CA 1
ATOM 758 C C . PRO A 1 98 ? -13.364 7.557 10.443 1.00 81.62 98 PRO A C 1
ATOM 760 O O . PRO A 1 98 ? -12.893 6.547 9.913 1.00 81.62 98 PRO A O 1
ATOM 763 N N . ASP A 1 99 ? -13.943 8.515 9.723 1.00 87.25 99 ASP A N 1
ATOM 764 C CA . ASP A 1 99 ? -14.026 8.478 8.261 1.00 87.25 99 ASP A CA 1
ATOM 765 C C . ASP A 1 99 ? -12.674 8.799 7.624 1.00 87.25 99 ASP A C 1
ATOM 767 O O . ASP A 1 99 ? -11.942 9.675 8.092 1.00 87.25 99 ASP A O 1
ATOM 771 N N . GLY A 1 100 ? -12.282 8.033 6.611 1.00 89.38 100 GLY A N 1
ATOM 772 C CA . GLY A 1 100 ? -11.005 8.238 5.933 1.00 89.38 100 GLY A CA 1
ATOM 773 C C . GLY A 1 100 ? -10.712 7.150 4.919 1.00 89.38 100 GLY A C 1
ATOM 774 O O . GLY A 1 100 ? -11.428 6.149 4.834 1.00 89.38 100 GLY A O 1
ATOM 775 N N . LYS A 1 101 ? -9.648 7.352 4.147 1.00 91.75 101 LYS A N 1
ATOM 776 C CA . LYS A 1 101 ? -9.259 6.423 3.089 1.00 91.75 101 LYS A CA 1
ATOM 777 C C . LYS A 1 101 ? -7.751 6.297 2.955 1.00 91.75 101 LYS A C 1
ATOM 779 O O . LYS A 1 101 ? -7.012 7.261 3.146 1.00 91.75 101 LYS A O 1
ATOM 784 N N . ILE A 1 102 ? -7.318 5.105 2.574 1.00 93.50 102 ILE A N 1
ATOM 785 C CA . ILE A 1 102 ? -5.964 4.836 2.101 1.00 93.50 102 ILE A CA 1
ATOM 786 C C . ILE A 1 102 ? -6.088 4.344 0.662 1.00 93.50 102 ILE A C 1
ATOM 788 O O . ILE A 1 102 ? -6.921 3.495 0.364 1.00 93.50 102 ILE A O 1
ATOM 792 N N . ILE A 1 103 ? -5.289 4.897 -0.241 1.00 95.12 103 ILE A N 1
ATOM 793 C CA . ILE A 1 103 ? -5.303 4.572 -1.667 1.00 95.12 103 ILE A CA 1
ATOM 794 C C . ILE A 1 103 ? -3.903 4.122 -2.063 1.00 95.12 103 ILE A C 1
ATOM 796 O O . ILE A 1 103 ? -2.932 4.832 -1.804 1.00 95.12 103 ILE A O 1
ATOM 800 N N . VAL A 1 104 ? -3.798 2.970 -2.722 1.00 95.44 104 VAL A N 1
ATOM 801 C CA . VAL A 1 104 ? -2.562 2.480 -3.335 1.00 95.44 104 VAL A CA 1
ATOM 802 C C . VAL A 1 104 ? -2.755 2.408 -4.844 1.00 95.44 104 VAL A C 1
ATOM 804 O O . VAL A 1 104 ? -3.576 1.633 -5.336 1.00 95.44 104 VAL A O 1
ATOM 807 N N . ALA A 1 105 ? -2.014 3.226 -5.588 1.00 94.25 105 ALA A N 1
ATOM 808 C CA . ALA A 1 105 ? -2.189 3.374 -7.031 1.00 94.25 105 ALA A CA 1
ATOM 809 C C . ALA A 1 105 ? -0.845 3.408 -7.779 1.00 94.25 105 ALA A C 1
ATOM 811 O O . ALA A 1 105 ? 0.135 3.957 -7.267 1.00 94.25 105 ALA A O 1
ATOM 812 N N . PRO A 1 106 ? -0.774 2.864 -9.006 1.00 92.69 106 PRO A N 1
ATOM 813 C CA . PRO A 1 106 ? 0.395 3.008 -9.855 1.00 92.69 106 PRO A CA 1
ATOM 814 C C . PRO A 1 106 ? 0.480 4.422 -10.426 1.00 92.69 106 PRO A C 1
ATOM 816 O O . PRO A 1 106 ? -0.517 5.006 -10.846 1.00 92.69 106 PRO A O 1
ATOM 819 N N . HIS A 1 107 ? 1.700 4.942 -10.519 1.00 90.19 107 HIS A N 1
ATOM 820 C CA . HIS A 1 107 ? 2.014 6.195 -11.192 1.00 90.19 107 HIS A CA 1
ATOM 821 C C . HIS A 1 107 ? 2.952 5.922 -12.387 1.00 90.19 107 HIS A C 1
ATOM 823 O O . HIS A 1 107 ? 4.179 5.951 -12.235 1.00 90.19 107 HIS A O 1
ATOM 829 N N . PRO A 1 108 ? 2.411 5.631 -13.593 1.00 84.75 108 PRO A N 1
ATOM 830 C CA . PRO A 1 108 ? 3.196 5.131 -14.727 1.00 84.75 108 PRO A CA 1
ATOM 831 C C . PRO A 1 108 ? 4.322 6.060 -15.181 1.00 84.75 108 PRO A C 1
ATOM 833 O O . PRO A 1 108 ? 5.401 5.586 -15.526 1.00 84.75 108 PRO A O 1
ATOM 836 N N . ALA A 1 109 ? 4.102 7.378 -15.122 1.00 85.94 109 ALA A N 1
ATOM 837 C CA . ALA A 1 109 ? 5.095 8.366 -15.543 1.00 85.94 109 ALA A CA 1
ATOM 838 C C . ALA A 1 109 ? 6.390 8.303 -14.716 1.00 85.94 109 ALA A C 1
ATOM 840 O O . ALA A 1 109 ? 7.457 8.628 -15.228 1.00 85.94 109 ALA A O 1
ATOM 841 N N . THR A 1 110 ? 6.307 7.861 -13.456 1.00 86.19 110 THR A N 1
ATOM 842 C CA . THR A 1 110 ? 7.468 7.722 -12.560 1.00 86.19 110 THR A CA 1
ATOM 843 C C . THR A 1 110 ? 7.777 6.274 -12.197 1.00 86.19 110 THR A C 1
ATOM 845 O O . THR A 1 110 ? 8.754 6.033 -11.497 1.00 86.19 110 THR A O 1
ATOM 848 N N . ARG A 1 111 ? 6.986 5.308 -12.687 1.00 90.31 111 ARG A N 1
ATOM 849 C CA . ARG A 1 111 ? 7.131 3.865 -12.416 1.00 90.31 111 ARG A CA 1
ATOM 850 C C . ARG A 1 111 ? 7.150 3.535 -10.924 1.00 90.31 111 ARG A C 1
ATOM 852 O O . ARG A 1 111 ? 7.920 2.694 -10.467 1.00 90.31 111 ARG A O 1
ATOM 859 N N . GLN A 1 112 ? 6.290 4.209 -10.174 1.00 93.81 112 GLN A N 1
ATOM 860 C CA . GLN A 1 112 ? 6.174 4.046 -8.730 1.00 93.81 112 GLN A CA 1
ATOM 861 C C . GLN A 1 112 ? 4.789 3.535 -8.352 1.00 93.81 112 GLN A C 1
ATOM 863 O O . GLN A 1 112 ? 3.816 3.796 -9.061 1.00 93.81 112 GLN A O 1
ATOM 868 N N . LEU A 1 113 ? 4.693 2.862 -7.208 1.00 94.62 113 LEU A N 1
ATOM 869 C CA . LEU A 1 113 ? 3.433 2.766 -6.475 1.00 94.62 113 LEU A CA 1
ATOM 870 C C . LEU A 1 113 ? 3.350 3.934 -5.503 1.00 94.62 113 LEU A C 1
ATOM 872 O O . LEU A 1 113 ? 4.331 4.273 -4.844 1.00 94.62 113 LEU A O 1
ATOM 876 N N . TRP A 1 114 ? 2.193 4.571 -5.428 1.00 95.69 114 TRP A N 1
ATOM 877 C CA . TRP A 1 114 ? 1.919 5.613 -4.454 1.00 95.69 114 TRP A CA 1
ATOM 878 C C . TRP A 1 114 ? 0.941 5.068 -3.426 1.00 95.69 114 TRP A C 1
ATOM 880 O O . TRP A 1 114 ? -0.116 4.575 -3.804 1.00 95.69 114 TRP A O 1
ATOM 890 N N . LEU A 1 115 ? 1.303 5.155 -2.148 1.00 95.06 115 LEU A N 1
ATOM 891 C CA . LEU A 1 115 ? 0.433 4.845 -1.014 1.00 95.06 115 LEU A CA 1
ATOM 892 C C . LEU A 1 115 ? 0.062 6.170 -0.360 1.00 95.06 115 LEU A C 1
ATOM 894 O O . LEU A 1 115 ? 0.915 6.810 0.251 1.00 95.06 115 LEU A O 1
ATOM 898 N N . SER A 1 116 ? -1.187 6.591 -0.503 1.00 92.50 116 SER A N 1
ATOM 899 C CA . SER A 1 116 ? -1.682 7.880 -0.029 1.00 92.50 116 SER A CA 1
ATOM 9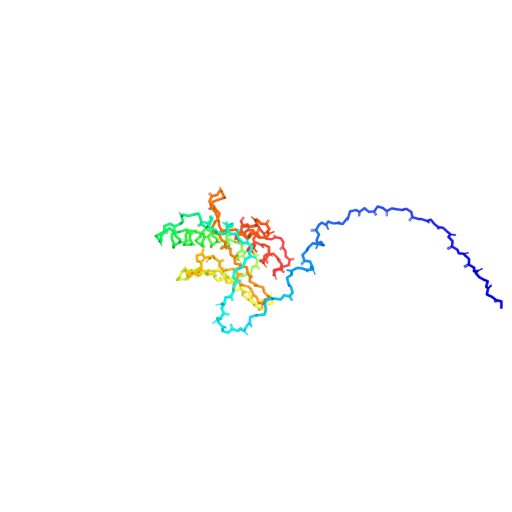00 C C . SER A 1 116 ? -2.767 7.691 1.027 1.00 92.50 116 SER A C 1
ATOM 902 O O . SER A 1 116 ? -3.737 6.977 0.801 1.00 92.50 116 SER A O 1
ATOM 904 N N . GLY A 1 117 ? -2.626 8.367 2.163 1.00 87.06 117 GLY A N 1
ATOM 905 C CA . GLY A 1 117 ? -3.687 8.576 3.150 1.00 87.06 117 GLY A CA 1
ATOM 906 C C . GLY A 1 117 ? -3.980 10.068 3.331 1.00 87.06 117 GLY A C 1
ATOM 907 O O . GLY A 1 117 ? -3.434 10.906 2.614 1.00 87.06 117 GLY A O 1
ATOM 908 N N . ASP A 1 118 ? -4.796 10.422 4.324 1.00 76.75 118 ASP A N 1
ATOM 909 C CA . ASP A 1 118 ? -5.288 11.802 4.499 1.00 76.75 118 ASP A CA 1
ATOM 910 C C . ASP A 1 118 ? -4.184 12.852 4.730 1.00 76.75 118 ASP A C 1
ATOM 912 O O . ASP A 1 118 ? -4.343 14.017 4.372 1.00 76.75 118 ASP A O 1
ATOM 916 N N . LYS A 1 119 ? -3.066 12.460 5.354 1.00 75.69 119 LYS A N 1
ATOM 917 C CA . LYS A 1 119 ? -1.987 13.384 5.762 1.00 75.69 119 LYS A CA 1
ATOM 918 C C . LYS A 1 119 ? -0.626 13.084 5.142 1.00 75.69 119 LYS A C 1
ATOM 920 O O . LYS A 1 119 ? 0.274 13.914 5.230 1.00 75.69 119 LYS A O 1
ATOM 925 N N . HIS A 1 120 ? -0.458 11.904 4.552 1.00 78.31 120 HIS A N 1
ATOM 926 C CA . HIS A 1 120 ? 0.844 11.400 4.128 1.00 78.31 120 HIS A CA 1
ATOM 927 C C . HIS A 1 120 ? 0.715 10.624 2.823 1.00 78.31 120 HIS A C 1
ATOM 929 O O . HIS A 1 120 ? -0.286 9.947 2.592 1.00 78.31 120 HIS A O 1
ATOM 935 N N . SER A 1 121 ? 1.750 10.695 1.991 1.00 86.25 121 SER A N 1
ATOM 936 C CA . SER A 1 121 ? 1.874 9.853 0.810 1.00 86.25 121 SER A CA 1
ATOM 937 C C . SER A 1 121 ? 3.297 9.338 0.691 1.00 86.25 121 SER A C 1
ATOM 939 O O . SER A 1 121 ? 4.249 10.112 0.784 1.00 86.25 121 SER A O 1
ATOM 941 N N . PHE A 1 122 ? 3.433 8.048 0.422 1.00 90.94 122 PHE A N 1
ATOM 942 C CA . PHE A 1 122 ? 4.701 7.396 0.131 1.00 90.94 122 PHE A CA 1
ATOM 943 C C . PHE A 1 122 ? 4.806 7.154 -1.367 1.00 90.94 122 PHE A C 1
ATOM 945 O O . PHE A 1 122 ? 3.816 6.816 -2.019 1.00 90.94 122 PHE A O 1
ATOM 952 N N . LYS A 1 123 ? 6.008 7.338 -1.911 1.00 93.69 123 LYS A N 1
ATOM 953 C CA . LYS A 1 123 ? 6.337 7.028 -3.303 1.00 93.69 123 LYS A CA 1
ATOM 954 C C . LYS A 1 123 ? 7.318 5.870 -3.274 1.00 93.69 123 LYS A C 1
ATOM 956 O O . LYS A 1 123 ? 8.425 6.036 -2.773 1.00 93.69 123 LYS A O 1
ATOM 961 N N . LEU A 1 124 ? 6.889 4.714 -3.759 1.00 94.50 124 LEU A N 1
ATOM 962 C CA . LEU A 1 124 ? 7.639 3.472 -3.658 1.00 94.50 124 LEU A CA 1
ATOM 963 C C . LEU A 1 124 ? 8.198 3.074 -5.022 1.00 94.50 124 LEU A C 1
ATOM 965 O O . LEU A 1 124 ? 7.461 3.043 -6.013 1.00 94.50 124 LEU A O 1
ATOM 969 N N . GLY A 1 125 ? 9.496 2.787 -5.064 1.00 93.06 125 GLY A N 1
ATOM 970 C CA . GLY A 1 125 ? 10.199 2.269 -6.236 1.00 93.06 125 GLY A CA 1
ATOM 971 C C . GLY A 1 125 ? 10.184 0.744 -6.262 1.00 93.06 125 GLY A C 1
ATOM 972 O O . GLY A 1 125 ? 9.912 0.109 -5.250 1.00 93.06 125 GLY A O 1
ATOM 973 N N . TRP A 1 126 ? 10.444 0.145 -7.424 1.00 93.25 126 TRP A N 1
ATOM 974 C CA . TRP A 1 126 ? 10.632 -1.303 -7.512 1.00 93.25 126 TRP A CA 1
ATOM 975 C C . TRP A 1 126 ? 12.040 -1.685 -7.053 1.00 93.25 126 TRP A C 1
ATOM 977 O O . TRP A 1 126 ? 13.023 -1.257 -7.663 1.00 93.25 126 TRP A O 1
ATOM 987 N N . ASP A 1 127 ? 12.128 -2.546 -6.047 1.00 91.69 127 ASP A N 1
ATOM 988 C CA . ASP A 1 127 ? 13.365 -3.187 -5.629 1.00 91.69 127 ASP A CA 1
ATOM 989 C C . ASP A 1 127 ? 13.476 -4.578 -6.271 1.00 91.69 127 ASP A C 1
ATOM 991 O O . ASP A 1 127 ? 12.588 -5.426 -6.171 1.00 91.69 127 ASP A O 1
ATOM 995 N N . ILE A 1 128 ? 14.580 -4.813 -6.977 1.00 86.12 128 ILE A N 1
ATOM 996 C CA . ILE A 1 128 ? 14.826 -6.067 -7.702 1.00 86.12 128 ILE A CA 1
ATOM 997 C C . ILE A 1 128 ? 15.257 -7.191 -6.764 1.00 86.12 128 ILE A C 1
ATOM 999 O O . ILE A 1 128 ? 14.977 -8.352 -7.054 1.00 86.12 128 ILE A O 1
ATOM 1003 N N . VAL A 1 129 ? 15.962 -6.854 -5.686 1.00 86.38 129 VAL A N 1
ATOM 1004 C CA . VAL A 1 129 ? 16.462 -7.813 -4.702 1.00 86.38 129 VAL A CA 1
ATOM 1005 C C . VAL A 1 129 ? 15.295 -8.338 -3.877 1.00 86.38 129 VAL A C 1
ATOM 1007 O O . VAL A 1 129 ? 15.132 -9.550 -3.772 1.00 86.38 129 VAL A O 1
ATOM 1010 N N . GLU A 1 130 ? 14.443 -7.437 -3.387 1.00 86.69 130 GLU A N 1
ATOM 1011 C CA . GLU A 1 130 ? 13.235 -7.798 -2.634 1.00 86.69 130 GLU A CA 1
ATOM 1012 C C . GLU A 1 130 ? 12.117 -8.329 -3.543 1.00 86.69 130 GLU A C 1
ATOM 1014 O O . GLU A 1 130 ? 11.219 -9.045 -3.103 1.00 86.69 130 GLU A O 1
ATOM 1019 N N . GLY A 1 131 ? 12.144 -7.981 -4.833 1.00 90.88 131 GLY A N 1
ATOM 1020 C CA . GLY A 1 131 ? 11.065 -8.318 -5.760 1.00 90.88 131 GLY A CA 1
ATOM 1021 C C . GLY A 1 131 ? 9.737 -7.665 -5.361 1.00 90.88 131 GLY A C 1
ATOM 1022 O O . GLY A 1 131 ? 8.672 -8.258 -5.561 1.00 90.88 131 GLY A O 1
ATOM 1023 N N . ALA A 1 132 ? 9.808 -6.464 -4.784 1.00 94.38 132 ALA A N 1
ATOM 1024 C CA . ALA A 1 132 ? 8.687 -5.738 -4.204 1.00 94.38 132 ALA A CA 1
ATOM 1025 C C . ALA A 1 132 ? 8.839 -4.224 -4.401 1.00 94.38 132 ALA A C 1
ATOM 1027 O O . ALA A 1 132 ? 9.914 -3.720 -4.715 1.00 94.38 132 ALA A O 1
ATOM 1028 N N . PHE A 1 133 ? 7.747 -3.485 -4.197 1.00 95.44 133 PHE A N 1
ATOM 1029 C CA . PHE A 1 133 ? 7.825 -2.029 -4.105 1.00 95.44 133 PHE A CA 1
ATOM 1030 C C . PHE A 1 133 ? 8.258 -1.621 -2.701 1.00 95.44 133 PHE A C 1
ATOM 1032 O O . PHE A 1 133 ? 7.611 -2.033 -1.737 1.00 95.44 133 PHE A O 1
ATOM 1039 N N . THR A 1 134 ? 9.302 -0.804 -2.594 1.00 95.62 134 THR A N 1
ATOM 1040 C CA . THR A 1 134 ? 9.895 -0.365 -1.326 1.00 95.62 134 THR A CA 1
ATOM 1041 C C . THR A 1 134 ? 9.996 1.156 -1.248 1.00 95.62 134 THR A C 1
ATOM 1043 O O . THR A 1 134 ? 10.011 1.869 -2.256 1.00 95.62 134 THR A O 1
ATOM 1046 N N . PHE A 1 135 ? 10.012 1.674 -0.023 1.00 93.69 135 PHE A N 1
ATOM 1047 C CA . PHE A 1 135 ? 10.224 3.084 0.266 1.00 93.69 135 PHE A CA 1
ATOM 1048 C C . PHE A 1 135 ? 11.691 3.317 0.633 1.00 93.69 135 PHE A C 1
ATOM 1050 O O . PHE A 1 135 ? 12.114 3.006 1.745 1.00 93.69 135 PHE A O 1
ATOM 1057 N N . ASP A 1 136 ? 12.459 3.880 -0.304 1.00 86.94 136 ASP A N 1
ATOM 1058 C CA . ASP A 1 136 ? 13.920 4.033 -0.202 1.00 86.94 136 ASP A CA 1
ATOM 1059 C C . ASP A 1 136 ? 14.438 4.577 1.143 1.00 86.94 136 ASP A C 1
ATOM 1061 O O . ASP A 1 136 ? 15.443 4.058 1.630 1.00 86.94 136 ASP A O 1
ATOM 1065 N N . PRO A 1 137 ? 13.800 5.578 1.789 1.00 88.62 137 PRO A N 1
ATOM 1066 C CA . PRO A 1 137 ? 14.320 6.120 3.044 1.00 88.62 137 PRO A CA 1
ATOM 1067 C C . PRO A 1 137 ? 14.357 5.115 4.200 1.00 88.62 137 PRO A C 1
ATOM 1069 O O . PRO A 1 137 ? 15.107 5.316 5.154 1.00 88.62 137 PRO A O 1
ATOM 1072 N N . THR A 1 138 ? 13.538 4.062 4.148 1.00 88.88 138 THR A N 1
ATOM 1073 C CA . THR A 1 138 ? 13.338 3.130 5.269 1.00 88.88 138 THR A CA 1
ATOM 1074 C C . THR A 1 138 ? 13.567 1.675 4.880 1.00 88.88 138 THR A C 1
ATOM 1076 O O . THR A 1 138 ? 13.809 0.847 5.753 1.00 88.88 138 THR A O 1
ATOM 1079 N N . GLY A 1 139 ? 13.504 1.364 3.583 1.00 90.44 139 GLY A N 1
ATOM 1080 C CA . GLY A 1 139 ? 13.553 0.008 3.046 1.00 90.44 139 GLY A CA 1
ATOM 1081 C C . GLY A 1 139 ? 12.245 -0.770 3.201 1.00 90.44 139 GLY A C 1
ATOM 1082 O O . GLY A 1 139 ? 12.158 -1.884 2.699 1.00 90.44 139 GLY A O 1
ATOM 1083 N N . GLN A 1 140 ? 11.222 -0.201 3.848 1.00 94.00 140 GLN A N 1
ATOM 1084 C CA . GLN A 1 140 ? 9.948 -0.889 4.054 1.00 94.00 140 GLN A CA 1
ATOM 1085 C C . GLN A 1 140 ? 9.241 -1.141 2.725 1.00 94.00 140 GLN A C 1
ATOM 1087 O O . GLN A 1 140 ? 9.179 -0.276 1.846 1.00 94.00 140 GLN A O 1
ATOM 1092 N N . THR A 1 141 ? 8.653 -2.320 2.605 1.00 96.44 141 THR A N 1
ATOM 1093 C CA . THR A 1 141 ? 7.802 -2.712 1.491 1.00 96.44 141 THR A CA 1
ATOM 1094 C C . THR A 1 141 ? 6.456 -1.989 1.533 1.00 96.44 141 THR A C 1
ATOM 1096 O O . THR A 1 141 ? 5.988 -1.508 2.568 1.00 96.44 141 THR A O 1
ATOM 1099 N N . VAL A 1 142 ? 5.770 -1.967 0.389 1.00 96.19 142 VAL A N 1
ATOM 1100 C CA . VAL A 1 142 ? 4.396 -1.458 0.284 1.00 96.19 142 VAL A CA 1
ATOM 1101 C C . VAL A 1 142 ? 3.435 -2.178 1.236 1.00 96.19 142 VAL A C 1
ATOM 1103 O O . VAL A 1 142 ? 2.522 -1.542 1.751 1.00 96.19 142 VAL A O 1
ATOM 1106 N N . LYS A 1 143 ? 3.653 -3.474 1.502 1.00 96.81 143 LYS A N 1
ATOM 1107 C CA . LYS A 1 143 ? 2.836 -4.256 2.438 1.00 96.81 143 LYS A CA 1
ATOM 1108 C C . LYS A 1 143 ? 3.035 -3.772 3.867 1.00 96.81 143 LYS A C 1
ATOM 1110 O O . LYS A 1 143 ? 2.050 -3.474 4.527 1.00 96.81 143 LYS A O 1
ATOM 1115 N N . GLU A 1 144 ? 4.282 -3.640 4.310 1.00 96.00 144 GLU A N 1
ATOM 1116 C CA . GLU A 1 144 ? 4.603 -3.183 5.669 1.00 96.00 144 GLU A CA 1
ATOM 1117 C C . GLU A 1 144 ? 4.097 -1.759 5.919 1.00 96.00 144 GLU A C 1
ATOM 1119 O O . GLU A 1 144 ? 3.514 -1.479 6.962 1.00 96.00 144 GLU A O 1
ATOM 1124 N N . LEU A 1 145 ? 4.246 -0.858 4.942 1.00 95.25 145 LEU A N 1
ATOM 1125 C CA . LEU A 1 145 ? 3.719 0.504 5.066 1.00 95.25 145 LEU A CA 1
ATOM 1126 C C . LEU A 1 145 ? 2.189 0.546 5.097 1.00 95.25 145 LEU A C 1
ATOM 1128 O O . LEU A 1 145 ? 1.613 1.394 5.782 1.00 95.25 145 LEU A O 1
ATOM 1132 N N . LEU A 1 146 ? 1.529 -0.342 4.352 1.00 95.88 146 LEU A N 1
ATOM 1133 C CA . LEU A 1 146 ? 0.075 -0.449 4.353 1.00 95.88 146 LEU A CA 1
ATOM 1134 C C . LEU A 1 146 ? -0.437 -1.012 5.677 1.00 95.88 146 LEU A C 1
ATOM 1136 O O . LEU A 1 146 ? -1.347 -0.429 6.257 1.00 95.88 146 LEU A O 1
ATOM 1140 N N . GLU A 1 147 ? 0.187 -2.077 6.171 1.00 95.81 147 GLU A N 1
ATOM 1141 C CA . GLU A 1 147 ? -0.069 -2.668 7.484 1.00 95.81 147 GLU A CA 1
ATOM 1142 C C . GLU A 1 147 ? 0.046 -1.604 8.581 1.00 95.81 147 GLU A C 1
ATOM 1144 O O . GLU A 1 147 ? -0.925 -1.322 9.275 1.00 95.81 147 GLU A O 1
ATOM 1149 N N . GLU A 1 148 ? 1.166 -0.879 8.640 1.00 93.69 148 GLU A N 1
ATOM 1150 C CA . GLU A 1 148 ? 1.383 0.197 9.612 1.00 93.69 148 GLU A CA 1
ATOM 1151 C C . GLU A 1 148 ? 0.344 1.330 9.484 1.00 93.69 148 GLU A C 1
ATOM 1153 O O . GLU A 1 148 ? -0.085 1.936 10.473 1.00 93.69 148 GLU A O 1
ATOM 1158 N N . ALA A 1 149 ? -0.069 1.667 8.258 1.00 91.94 149 ALA A N 1
ATOM 1159 C CA . ALA A 1 149 ? -1.096 2.674 8.017 1.00 91.94 149 ALA A CA 1
ATOM 1160 C C . ALA A 1 149 ? -2.483 2.222 8.501 1.00 91.94 149 ALA A C 1
ATOM 1162 O O . ALA A 1 149 ? -3.175 3.023 9.134 1.00 91.94 149 ALA A O 1
ATOM 1163 N N . ILE A 1 150 ? -2.865 0.966 8.256 1.00 92.75 150 ILE A N 1
ATOM 1164 C CA . ILE A 1 150 ? -4.126 0.390 8.736 1.00 92.75 150 ILE A CA 1
ATOM 1165 C C . ILE A 1 150 ? -4.092 0.258 10.261 1.00 92.75 150 ILE A C 1
ATOM 1167 O O . ILE A 1 150 ? -5.009 0.755 10.911 1.00 92.75 150 ILE A O 1
ATOM 1171 N N . SER A 1 151 ? -3.029 -0.301 10.844 1.00 92.56 151 SER A N 1
ATOM 1172 C CA . SER A 1 151 ? -2.885 -0.498 12.294 1.00 92.56 151 SER A CA 1
ATOM 1173 C C . SER A 1 151 ? -3.067 0.807 13.068 1.00 92.56 151 SER A C 1
ATOM 1175 O O . SER A 1 151 ? -3.883 0.915 13.984 1.00 92.56 151 SER A O 1
ATOM 1177 N N . ARG A 1 152 ? -2.406 1.885 12.625 1.00 89.38 152 ARG A N 1
ATOM 1178 C CA . ARG A 1 152 ? -2.607 3.224 13.209 1.00 89.38 152 ARG A CA 1
ATOM 1179 C C . ARG A 1 152 ? -4.034 3.731 13.081 1.00 89.38 152 ARG A C 1
ATOM 1181 O O . ARG A 1 152 ? -4.484 4.511 13.919 1.00 89.38 152 ARG A O 1
ATOM 1188 N N . ARG A 1 153 ? -4.708 3.375 11.992 1.00 87.44 153 ARG A N 1
ATOM 1189 C CA . ARG A 1 153 ? -6.039 3.875 11.681 1.00 87.44 153 ARG A CA 1
ATOM 1190 C C . ARG A 1 153 ? -7.112 3.202 12.526 1.00 87.44 153 ARG A C 1
ATOM 1192 O O . ARG A 1 153 ? -8.014 3.896 12.992 1.00 87.44 153 ARG A O 1
ATOM 1199 N N . VAL A 1 154 ? -6.995 1.893 12.717 1.00 90.00 154 VAL A N 1
ATOM 1200 C CA . VAL A 1 154 ? -7.915 1.101 13.543 1.00 90.00 154 VAL A CA 1
ATOM 1201 C C . VAL A 1 154 ? -7.560 1.185 15.030 1.00 90.00 154 VAL A C 1
ATOM 1203 O O . VAL A 1 154 ? -8.430 1.010 15.876 1.00 90.00 154 VAL A O 1
ATOM 1206 N N . GLY A 1 155 ? -6.314 1.550 15.352 1.00 89.81 155 GLY A N 1
ATOM 1207 C CA . GLY A 1 155 ? -5.823 1.658 16.726 1.00 89.81 155 GLY A CA 1
ATOM 1208 C C . GLY A 1 155 ? -5.450 0.310 17.346 1.00 89.81 155 GLY A C 1
ATOM 1209 O O . GLY A 1 155 ? -5.435 0.205 18.569 1.00 89.81 155 GLY A O 1
ATOM 1210 N N . ASP A 1 156 ? -5.162 -0.688 16.512 1.00 89.81 156 ASP A N 1
ATOM 1211 C CA . ASP A 1 156 ? -4.802 -2.058 16.886 1.00 89.81 156 ASP A CA 1
ATOM 1212 C C . ASP A 1 156 ? -3.691 -2.572 15.958 1.00 89.81 156 ASP A C 1
ATOM 1214 O O . ASP A 1 156 ? -3.448 -1.989 14.901 1.00 89.81 156 ASP A O 1
ATOM 1218 N N . ASP A 1 157 ? -3.003 -3.636 16.352 1.00 90.44 157 ASP A N 1
ATOM 1219 C CA . ASP A 1 157 ? -1.970 -4.273 15.540 1.00 90.44 157 ASP A CA 1
ATOM 1220 C C . ASP A 1 157 ? -2.629 -5.194 14.503 1.00 90.44 157 ASP A C 1
ATOM 1222 O O . ASP A 1 157 ? -3.164 -6.255 14.828 1.00 90.44 157 ASP A O 1
ATOM 1226 N N . VAL A 1 158 ? -2.647 -4.749 13.247 1.00 90.62 158 VAL A N 1
ATOM 1227 C CA . VAL A 1 158 ? -3.101 -5.537 12.098 1.00 90.62 158 VAL A CA 1
ATOM 1228 C C . VAL A 1 158 ? -1.907 -6.271 11.507 1.00 90.62 158 VAL A C 1
ATOM 1230 O O . VAL A 1 158 ? -0.848 -5.680 11.328 1.00 90.62 158 VAL A O 1
ATOM 1233 N N . SER A 1 159 ? -2.089 -7.544 11.162 1.00 91.75 159 SER A N 1
ATOM 1234 C CA . SER A 1 159 ? -1.110 -8.341 10.417 1.00 91.75 159 SER A CA 1
ATOM 1235 C C . SER A 1 159 ? -1.687 -8.733 9.058 1.00 91.75 159 SER A C 1
ATOM 1237 O O . SER A 1 159 ? -2.786 -9.285 8.996 1.00 91.75 159 SER A O 1
ATOM 1239 N N . LEU A 1 160 ? -0.951 -8.441 7.984 1.00 88.06 160 LEU A N 1
ATOM 1240 C CA . LEU A 1 160 ? -1.304 -8.769 6.596 1.00 88.06 160 LEU A CA 1
ATOM 1241 C C . LEU A 1 160 ? -0.535 -9.987 6.067 1.00 88.06 160 LEU A C 1
ATOM 1243 O O . LEU A 1 160 ? 0.516 -10.353 6.643 1.00 88.06 160 LEU A O 1
#

Nearest PDB structures (foldseek):
  4hs5-assembly2_B  TM=8.044E-01  e=1.806E-05  Psychromonas ingrahamii 37
  9jb5-assembly1_A  TM=7.724E-01  e=1.915E-05  Arabidopsis thaliana
  6z1p-assembly1_BR  TM=7.368E-01  e=2.151E-04  Tetrahymena thermophila SB210
  7n9i-assembly1_A  TM=8.052E-01  e=9.971E-04  Drosophila melanogaster
  5kz5-assembly1_B  TM=5.616E-01  e=8.354E-04  Homo sapiens

Mean predicted aligned error: 13.82 Å

pLDDT: mean 73.74, std 25.22, range [29.69, 97.62]

Secondary structure (DSSP, 8-state):
------------------S--SSSSS-----S----------S-SGGGGSTT--TTHHHHHHHHHHHHHHHHHHHHHHHHTEEEEEETTEEEEEEETTEEEEEEEEETTTTEEEEE-SS-EEEEEEETTTTEEE-TTT--BHHHHHHHHHHHHHTS----

Radius of gyration: 21.76 Å; Cα contacts (8 Å, |Δi|>4): 162; chains: 1; bounding box: 41×50×70 Å

Foldseek 3Di:
DDDDDDDDDDDDDDDDDDDPPDPPPDPDDDDPDDDDDDDDDDPDDPCVPLPDDDLVRLLVLLLVQLVVLLVFCCVVCVVLVWDWDAPPSKIKIFDVVVGWIWIWHADSVVSWIWTDTPPDIATWRQDPVVSATAGVVPRDGPNRVVQVVVCVVSVHRDDD